Protein AF-A0A9P7XBA6-F1 (afdb_monomer_lite)

Secondary structure (DSSP, 8-state):
----------S--S-----------PBPTT-EEEETT--S-SSBPTT-EEEE-SSEEEEE-GGG-

Sequence (65 aa):
MARLVFKSAAIVAACAFFTGVTTGTPAPAWGQCGGQSWTGPTTCIDYWCCIVQSKQSFGRSPSMC

Structure (mmCIF, N/CA/C/O backbone):
data_AF-A0A9P7XBA6-F1
#
_entry.id   AF-A0A9P7XBA6-F1
#
loop_
_atom_site.group_PDB
_atom_site.id
_atom_site.type_symbol
_atom_site.label_atom_id
_atom_site.label_alt_id
_atom_site.label_comp_id
_atom_site.label_asym_id
_atom_site.label_entity_id
_atom_site.label_seq_id
_atom_site.pdbx_PDB_ins_code
_atom_site.Cartn_x
_atom_site.Cartn_y
_atom_site.Cartn_z
_atom_site.occupancy
_atom_site.B_iso_or_equiv
_atom_site.auth_seq_id
_atom_site.auth_comp_id
_atom_site.auth_asym_id
_atom_site.auth_atom_id
_atom_site.pdbx_PDB_model_num
ATOM 1 N N . MET A 1 1 ? -45.503 -3.938 7.143 1.00 41.53 1 MET A N 1
ATOM 2 C CA . MET A 1 1 ? -45.735 -5.311 7.643 1.00 41.53 1 MET A CA 1
ATOM 3 C C . MET A 1 1 ? -44.378 -5.980 7.871 1.00 41.53 1 MET A C 1
ATOM 5 O O . MET A 1 1 ? -43.855 -6.620 6.971 1.00 41.53 1 MET A O 1
ATOM 9 N N . ALA A 1 2 ? -43.751 -5.739 9.025 1.00 42.72 2 ALA A N 1
ATOM 10 C CA . ALA A 1 2 ? -42.455 -6.319 9.382 1.00 42.72 2 ALA A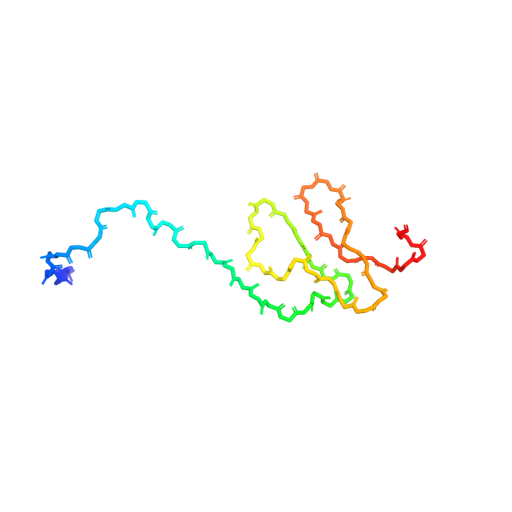 CA 1
ATOM 11 C C . ALA A 1 2 ? -42.635 -7.768 9.872 1.00 42.72 2 ALA A C 1
ATOM 13 O O . ALA A 1 2 ? -43.507 -8.026 10.699 1.00 42.72 2 ALA A O 1
ATOM 14 N N . ARG A 1 3 ? -41.822 -8.708 9.377 1.00 51.19 3 ARG A N 1
ATOM 15 C CA . ARG A 1 3 ? -41.689 -10.076 9.915 1.00 51.19 3 ARG A CA 1
ATOM 16 C C . ARG A 1 3 ? -40.194 -10.338 10.126 1.00 51.19 3 ARG A C 1
ATOM 18 O O . ARG A 1 3 ? -39.456 -10.457 9.161 1.00 51.19 3 ARG A O 1
ATOM 25 N N . LEU A 1 4 ? -39.695 -10.023 11.321 1.00 46.81 4 LEU A N 1
ATOM 26 C CA . LEU A 1 4 ? -39.374 -10.961 12.412 1.00 46.81 4 LEU A CA 1
ATOM 27 C C . LEU A 1 4 ? -38.247 -11.965 12.096 1.00 46.81 4 LEU A C 1
ATOM 29 O O . LEU A 1 4 ? -38.473 -13.049 11.574 1.00 46.81 4 LEU A O 1
ATOM 33 N N . VAL A 1 5 ? -37.031 -11.566 12.474 1.00 55.16 5 VAL A N 1
ATOM 34 C CA . VAL A 1 5 ? -36.131 -12.235 13.437 1.00 55.16 5 VAL A CA 1
ATOM 35 C C . VAL A 1 5 ? -36.450 -13.715 13.767 1.00 55.16 5 VAL A C 1
ATOM 37 O O . VAL A 1 5 ? -37.305 -14.002 14.603 1.00 55.16 5 VAL A O 1
ATOM 40 N N . PHE A 1 6 ? -35.674 -14.641 13.193 1.00 52.72 6 PHE A N 1
ATOM 41 C CA . PHE A 1 6 ? -35.437 -16.012 13.688 1.00 52.72 6 PHE A CA 1
ATOM 42 C C . PHE A 1 6 ? -34.089 -15.978 14.446 1.00 52.72 6 PHE A C 1
ATOM 44 O O . PHE A 1 6 ? -33.067 -15.716 13.830 1.00 52.72 6 PHE A O 1
ATOM 51 N N . LYS A 1 7 ? -33.984 -15.970 15.782 1.00 49.06 7 LYS A N 1
ATOM 52 C CA . LYS A 1 7 ? -34.320 -16.987 16.798 1.00 49.06 7 LYS A CA 1
ATOM 53 C C . LYS A 1 7 ? -33.428 -18.242 16.713 1.00 49.06 7 LYS A C 1
ATOM 55 O O . LYS A 1 7 ? -33.883 -19.298 16.298 1.00 49.06 7 LYS A O 1
ATOM 60 N N . SER A 1 8 ? -32.167 -18.126 17.142 1.00 46.75 8 SER A N 1
ATOM 61 C CA . SER A 1 8 ? -31.348 -19.228 17.686 1.00 46.75 8 SER A CA 1
ATOM 62 C C . SER A 1 8 ? -30.242 -18.641 18.568 1.00 46.75 8 SER A C 1
ATOM 64 O O . SER A 1 8 ? -29.307 -18.012 18.083 1.00 46.75 8 SER A O 1
ATOM 66 N N . ALA A 1 9 ? -30.415 -18.773 19.880 1.00 60.28 9 ALA A N 1
ATOM 67 C CA . ALA A 1 9 ? -29.481 -18.332 20.903 1.00 60.28 9 ALA A CA 1
ATOM 68 C C . ALA A 1 9 ? -28.532 -19.483 21.250 1.00 60.28 9 ALA A C 1
ATOM 70 O O . ALA A 1 9 ? -28.997 -20.469 21.811 1.00 60.28 9 ALA A O 1
ATOM 71 N N . ALA A 1 10 ? -27.244 -19.353 20.927 1.00 52.44 10 ALA A N 1
ATOM 72 C CA . ALA A 1 10 ? -26.126 -19.966 21.653 1.00 52.44 10 ALA A CA 1
ATOM 73 C C . ALA A 1 10 ? -24.794 -19.584 20.979 1.00 52.44 10 ALA A C 1
ATOM 75 O O . ALA A 1 10 ? -24.552 -19.995 19.851 1.00 52.44 10 ALA A O 1
ATOM 76 N N . ILE A 1 11 ? -23.925 -18.883 21.728 1.00 53.19 11 ILE A N 1
ATOM 77 C CA . ILE A 1 11 ? -22.467 -18.762 21.513 1.00 53.19 11 ILE A CA 1
ATOM 78 C C . ILE A 1 11 ? -22.121 -17.877 20.290 1.00 53.19 11 ILE A C 1
ATOM 80 O O . ILE A 1 11 ? -22.263 -18.284 19.151 1.00 53.19 11 ILE A O 1
ATOM 84 N N . VAL A 1 12 ? -21.736 -16.607 20.417 1.00 48.97 12 VAL A N 1
ATOM 85 C CA . VAL A 1 12 ? -20.485 -16.135 21.023 1.00 48.97 12 VAL A CA 1
ATOM 86 C C . VAL A 1 12 ? -20.736 -14.767 21.662 1.00 48.97 12 VAL A C 1
ATOM 88 O O . VAL A 1 12 ? -20.869 -13.744 20.993 1.00 48.97 12 VAL A O 1
ATOM 91 N N . ALA A 1 13 ? -20.779 -14.751 22.989 1.00 61.78 13 ALA A N 1
ATOM 92 C CA . ALA A 1 13 ? -20.461 -13.564 23.755 1.00 61.78 13 ALA A CA 1
ATOM 93 C C . ALA A 1 13 ? -18.943 -13.342 23.664 1.00 61.78 13 ALA A C 1
ATOM 95 O O . ALA A 1 13 ? -18.194 -14.034 24.340 1.00 61.78 13 ALA A O 1
ATOM 96 N N . ALA A 1 14 ? -18.505 -12.440 22.786 1.00 51.81 14 ALA A N 1
ATOM 97 C CA . ALA A 1 14 ? -17.258 -11.672 22.874 1.00 51.81 14 ALA A CA 1
ATOM 98 C C . ALA A 1 14 ? -17.108 -10.867 21.579 1.00 51.81 14 ALA A C 1
ATOM 100 O O . ALA A 1 14 ? -17.053 -11.452 20.504 1.00 51.81 14 ALA A O 1
ATOM 101 N N . CYS A 1 15 ? -17.084 -9.539 21.699 1.00 52.03 15 CYS A N 1
ATOM 102 C CA . CYS A 1 15 ? -16.619 -8.544 20.727 1.00 52.03 15 CYS A CA 1
ATOM 103 C C . CYS A 1 15 ? -16.179 -9.099 19.359 1.00 52.03 15 CYS A C 1
ATOM 105 O O . CYS A 1 15 ? -14.992 -9.266 19.097 1.00 52.03 15 CYS A O 1
ATOM 107 N N . ALA A 1 16 ? -17.141 -9.351 18.479 1.00 61.06 16 ALA A N 1
ATOM 108 C CA . ALA A 1 16 ? -16.890 -9.830 17.128 1.00 61.06 16 ALA A CA 1
ATOM 109 C C . ALA A 1 16 ? -17.400 -8.797 16.116 1.00 61.06 16 ALA A C 1
ATOM 111 O O . ALA A 1 16 ? -18.221 -9.094 15.252 1.00 61.06 16 ALA A O 1
ATOM 112 N N . PHE A 1 17 ? -16.893 -7.564 16.215 1.00 60.75 17 PHE A N 1
ATOM 113 C CA . PHE A 1 17 ? -16.779 -6.709 15.033 1.00 60.75 17 PHE A CA 1
ATOM 114 C C . PHE A 1 17 ? -15.655 -7.318 14.193 1.00 60.75 17 PHE A C 1
ATOM 116 O O . PHE A 1 17 ? -14.503 -6.909 14.317 1.00 60.75 17 PHE A O 1
ATOM 123 N N . PHE A 1 18 ? -15.961 -8.395 13.459 1.00 56.00 18 PHE A N 1
ATOM 124 C CA . PHE A 1 18 ? -14.971 -9.107 12.658 1.00 56.00 18 PHE A CA 1
ATOM 125 C C . PHE A 1 18 ? -14.297 -8.112 11.717 1.00 56.00 18 PHE A C 1
ATOM 127 O O . PHE A 1 18 ? -14.915 -7.520 10.832 1.00 56.00 18 PHE A O 1
ATOM 134 N N . THR A 1 19 ? -13.017 -7.906 11.995 1.00 59.50 19 THR A N 1
ATOM 135 C CA . THR A 1 19 ? -12.070 -7.125 11.227 1.00 59.5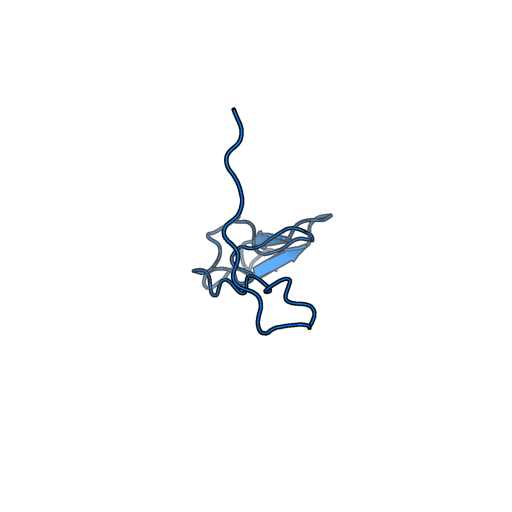0 19 THR A CA 1
ATOM 136 C C . THR A 1 19 ? -12.042 -7.671 9.808 1.00 59.50 19 TH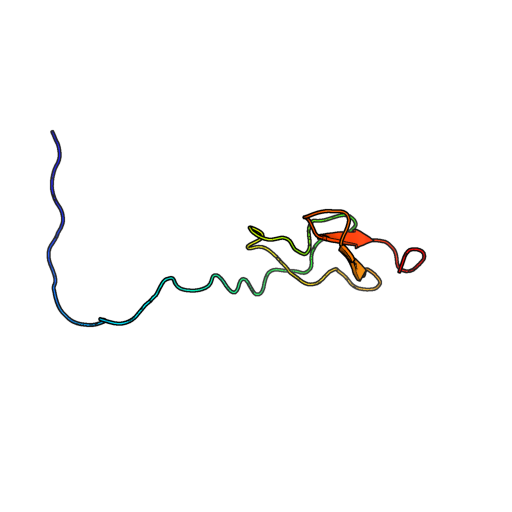R A C 1
ATOM 138 O O . THR A 1 19 ? -11.633 -8.806 9.567 1.00 59.50 19 THR A O 1
ATOM 141 N N . GLY A 1 20 ? -12.491 -6.853 8.856 1.00 58.56 20 GLY A N 1
ATOM 142 C CA . GLY A 1 20 ? -12.286 -7.098 7.436 1.00 58.56 20 GLY A CA 1
ATOM 143 C C . GLY A 1 20 ? -10.798 -7.019 7.114 1.00 58.56 20 GLY A C 1
ATOM 144 O O . GLY A 1 20 ? -10.319 -5.993 6.647 1.00 58.56 20 GLY A O 1
ATOM 145 N N . VAL A 1 21 ? -10.051 -8.090 7.378 1.00 61.75 21 VAL A N 1
ATOM 146 C CA . VAL A 1 21 ? -8.756 -8.307 6.736 1.00 61.75 21 VAL A CA 1
ATOM 147 C C . VAL A 1 21 ? -9.068 -8.802 5.332 1.00 61.75 21 VAL A C 1
ATOM 149 O O . VAL A 1 21 ? -9.184 -9.997 5.075 1.00 61.75 21 VAL A O 1
ATOM 152 N N . THR A 1 22 ? -9.258 -7.864 4.407 1.00 57.84 22 THR A N 1
ATOM 153 C CA . THR A 1 22 ? -9.139 -8.178 2.990 1.00 57.84 22 THR A CA 1
ATOM 154 C C . THR A 1 22 ? -7.652 -8.312 2.703 1.00 57.84 22 THR A C 1
ATOM 156 O O . THR A 1 22 ? -6.940 -7.311 2.607 1.00 57.84 22 THR A O 1
ATOM 159 N N . THR A 1 23 ? -7.161 -9.536 2.528 1.00 57.75 23 THR A N 1
ATOM 160 C CA . THR A 1 23 ? -5.954 -9.776 1.725 1.00 57.75 23 THR A CA 1
ATOM 161 C C . THR A 1 23 ? -6.310 -9.463 0.268 1.00 57.75 23 THR A C 1
ATOM 163 O O . THR A 1 23 ? -6.493 -10.356 -0.555 1.00 57.75 23 THR A O 1
ATOM 166 N N . GLY A 1 24 ? -6.579 -8.186 -0.005 1.00 64.88 24 GLY A N 1
ATOM 167 C CA . GLY A 1 24 ? -6.965 -7.680 -1.309 1.00 64.88 24 GLY A CA 1
ATOM 168 C C . GLY A 1 24 ? -5.740 -7.587 -2.201 1.00 64.88 24 GLY A C 1
ATOM 169 O O . GLY A 1 24 ? -4.649 -7.268 -1.727 1.00 64.88 24 GLY A O 1
ATOM 170 N N . THR A 1 25 ? -5.936 -7.862 -3.488 1.00 85.31 25 THR A N 1
ATOM 171 C CA . THR A 1 25 ? -4.975 -7.569 -4.555 1.00 85.31 25 THR A CA 1
ATOM 172 C C . THR A 1 25 ? -4.335 -6.199 -4.327 1.00 85.31 25 THR A C 1
ATOM 174 O O . THR A 1 25 ? -5.074 -5.274 -3.980 1.00 85.31 25 THR A O 1
ATOM 177 N N . PRO A 1 26 ? -3.011 -6.043 -4.522 1.00 88.62 26 PRO A N 1
ATOM 178 C CA . PRO A 1 26 ? -2.340 -4.773 -4.284 1.00 88.62 26 PRO A CA 1
ATOM 179 C C . PRO A 1 26 ? -3.060 -3.608 -4.966 1.00 88.62 26 PRO A C 1
ATOM 181 O O . PRO A 1 26 ? -3.575 -3.743 -6.080 1.00 88.62 26 PRO A O 1
ATOM 184 N N . ALA A 1 27 ? -3.095 -2.462 -4.289 1.00 89.06 27 ALA A N 1
ATOM 185 C CA . ALA A 1 27 ? -3.689 -1.250 -4.818 1.00 89.06 27 ALA A CA 1
ATOM 186 C C . ALA A 1 27 ? -3.015 -0.888 -6.154 1.00 89.06 27 ALA A C 1
ATOM 188 O O . ALA A 1 27 ? -1.780 -0.914 -6.239 1.00 89.06 27 ALA A O 1
ATOM 189 N N . PRO A 1 28 ? -3.798 -0.543 -7.192 1.00 88.88 28 PRO A N 1
ATOM 190 C CA . PRO A 1 28 ? -3.247 -0.115 -8.470 1.00 88.88 28 PRO A CA 1
ATOM 191 C C . PRO A 1 28 ? -2.455 1.190 -8.314 1.00 88.88 28 PRO A C 1
ATOM 193 O O . PRO A 1 28 ? -2.555 1.880 -7.297 1.00 88.88 28 PRO A O 1
ATOM 196 N N . ALA A 1 29 ? -1.697 1.556 -9.347 1.00 88.94 29 ALA A N 1
ATOM 197 C CA . ALA A 1 29 ? -1.032 2.853 -9.445 1.00 88.94 29 ALA A CA 1
ATOM 198 C C . ALA A 1 29 ? -1.996 4.002 -9.094 1.00 88.94 29 ALA A C 1
ATOM 200 O O . ALA A 1 29 ? -3.101 4.063 -9.634 1.00 88.94 29 ALA A O 1
ATOM 201 N N . TRP A 1 30 ? -1.589 4.898 -8.187 1.00 88.75 30 TRP A N 1
ATOM 202 C CA . TRP A 1 30 ? -2.412 6.005 -7.664 1.00 88.75 30 TRP A CA 1
ATOM 203 C C . TRP A 1 30 ? -3.690 5.590 -6.917 1.00 88.75 30 TRP A C 1
ATOM 205 O O . TRP A 1 30 ? -4.481 6.444 -6.517 1.00 88.75 30 TRP A O 1
ATOM 215 N N . GLY A 1 31 ? -3.892 4.291 -6.694 1.00 89.88 31 GLY A N 1
ATOM 216 C CA . GLY A 1 31 ? -5.013 3.749 -5.944 1.00 89.88 31 GLY A CA 1
ATOM 217 C C . GLY A 1 31 ? -4.906 4.037 -4.450 1.00 89.88 31 GLY A C 1
ATOM 218 O O . GLY A 1 31 ? -3.827 4.300 -3.914 1.00 89.88 31 GLY A O 1
ATOM 219 N N . GLN A 1 32 ? -6.043 3.977 -3.759 1.00 90.88 32 GLN A N 1
ATOM 220 C CA . GLN A 1 32 ? -6.060 4.082 -2.306 1.00 90.88 32 GLN A CA 1
ATOM 221 C C . GLN A 1 32 ? -5.451 2.815 -1.693 1.00 90.88 32 GLN A C 1
ATOM 223 O O . GLN A 1 32 ? -5.808 1.699 -2.059 1.00 90.88 32 GLN A O 1
ATOM 228 N N . CYS A 1 33 ? -4.521 3.012 -0.766 1.00 91.88 33 CYS A N 1
ATOM 229 C CA . CYS A 1 33 ? -3.783 1.956 -0.079 1.00 91.88 33 CYS A CA 1
ATOM 230 C C . CYS A 1 33 ? -3.880 2.089 1.451 1.00 91.88 33 CYS A C 1
ATOM 232 O O . CYS A 1 33 ? -3.157 1.438 2.195 1.00 91.88 33 CYS A O 1
ATOM 234 N N . GLY A 1 34 ? -4.743 2.974 1.958 1.00 89.81 34 GLY A N 1
ATOM 235 C CA . GLY A 1 34 ? -4.903 3.182 3.395 1.00 89.81 34 GLY A CA 1
ATOM 236 C C . GLY A 1 34 ? -5.813 4.352 3.760 1.00 89.81 34 GLY A C 1
ATOM 237 O O . GLY A 1 34 ? -6.210 5.168 2.922 1.00 89.81 34 GLY A O 1
ATOM 238 N N . GLY A 1 35 ? -6.163 4.428 5.043 1.00 89.88 35 GLY A N 1
ATOM 239 C CA . GLY A 1 35 ? -7.002 5.480 5.618 1.00 89.88 35 GLY A CA 1
ATOM 240 C C . GLY A 1 35 ? -7.862 4.968 6.774 1.00 89.88 35 GLY A C 1
ATOM 241 O O . GLY A 1 35 ? -8.068 3.769 6.923 1.00 89.88 35 GLY A O 1
ATOM 242 N N . GLN A 1 36 ? -8.395 5.885 7.581 1.00 85.44 36 GLN A N 1
ATOM 243 C CA . GLN A 1 36 ? -9.116 5.562 8.825 1.00 85.44 36 GLN A CA 1
ATOM 244 C C . GLN A 1 36 ? -10.399 4.730 8.624 1.00 85.44 36 GLN A C 1
ATOM 246 O O . GLN A 1 36 ? -10.844 4.053 9.545 1.00 85.44 36 GLN A O 1
ATOM 251 N N . SER A 1 37 ? -10.978 4.751 7.423 1.00 83.50 37 SER A N 1
ATOM 252 C CA . SER A 1 37 ? -12.141 3.932 7.042 1.00 83.50 37 SER A CA 1
ATOM 253 C C . SER A 1 37 ? -11.858 3.047 5.825 1.00 83.50 37 SER A C 1
ATOM 255 O O . SER A 1 37 ? -12.783 2.579 5.166 1.00 83.50 37 SER A O 1
ATOM 257 N N . TRP A 1 38 ? -10.580 2.840 5.491 1.00 84.62 38 TRP A N 1
ATOM 258 C CA . TRP A 1 38 ? -10.186 2.007 4.362 1.00 84.62 38 TRP A CA 1
ATOM 259 C C . TRP A 1 38 ? -10.228 0.529 4.748 1.00 84.62 38 TRP A C 1
ATOM 261 O O . TRP A 1 38 ? -9.575 0.106 5.695 1.00 84.62 38 TRP A O 1
ATOM 271 N N . THR A 1 39 ? -11.001 -0.244 3.994 1.00 86.00 39 THR A N 1
ATOM 272 C CA . THR A 1 39 ? -11.175 -1.701 4.146 1.00 86.00 39 THR A CA 1
ATOM 273 C C . THR A 1 39 ? -10.676 -2.462 2.918 1.00 86.00 39 THR A C 1
ATOM 275 O O . THR A 1 39 ? -11.031 -3.617 2.72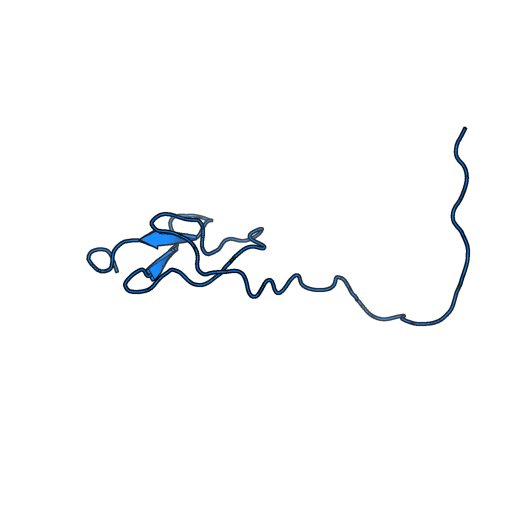5 1.00 86.00 39 THR A O 1
ATOM 278 N N . GLY A 1 40 ? -9.895 -1.798 2.061 1.00 84.94 40 GLY A N 1
ATOM 279 C CA . GLY A 1 40 ? -9.301 -2.383 0.864 1.00 84.94 40 GLY A CA 1
ATOM 280 C C . GLY A 1 40 ? -7.820 -2.735 1.051 1.00 84.94 40 GLY A C 1
ATOM 281 O O . GLY A 1 40 ? -7.326 -2.791 2.180 1.00 84.94 40 GLY A O 1
ATOM 282 N N . PRO A 1 41 ? -7.079 -2.954 -0.048 1.00 88.31 41 PRO A N 1
ATOM 283 C CA . PRO A 1 41 ? -5.667 -3.323 0.011 1.00 88.31 41 PRO A CA 1
ATOM 284 C C . PRO A 1 41 ? -4.815 -2.260 0.699 1.00 88.31 41 PRO A C 1
ATOM 286 O O . PRO A 1 41 ? -4.946 -1.072 0.414 1.00 88.31 41 PRO A O 1
ATOM 289 N N . THR A 1 42 ? -3.930 -2.688 1.595 1.00 89.19 42 THR A N 1
ATOM 290 C CA . THR A 1 42 ? -2.984 -1.803 2.296 1.00 89.19 42 THR A CA 1
ATOM 291 C C . THR A 1 42 ? -1.593 -1.779 1.664 1.00 89.19 42 THR A C 1
ATOM 293 O O . THR A 1 42 ? -0.734 -0.987 2.046 1.00 89.19 42 THR A O 1
ATOM 296 N N . THR A 1 43 ? -1.373 -2.638 0.671 1.00 88.25 43 THR A N 1
ATOM 297 C CA . THR A 1 43 ? -0.148 -2.735 -0.119 1.00 88.25 43 THR A CA 1
ATOM 298 C C . THR A 1 43 ? -0.381 -2.159 -1.510 1.00 88.25 43 THR A C 1
ATOM 300 O O . THR A 1 43 ? -1.492 -2.218 -2.033 1.00 88.25 43 THR A O 1
ATOM 303 N N . CYS A 1 44 ? 0.658 -1.580 -2.109 1.00 91.06 44 CYS A N 1
ATOM 304 C CA . CYS A 1 44 ? 0.640 -1.151 -3.508 1.00 91.06 44 CYS A CA 1
ATOM 305 C C . CYS A 1 44 ? 1.314 -2.211 -4.387 1.00 91.06 44 CYS A C 1
ATOM 307 O O . CYS A 1 44 ? 2.052 -3.055 -3.879 1.00 91.06 44 CYS A O 1
ATOM 309 N N . ILE A 1 45 ? 1.038 -2.171 -5.690 1.00 90.81 45 ILE A N 1
ATOM 310 C CA . ILE A 1 45 ? 1.760 -2.958 -6.704 1.00 90.81 45 ILE A CA 1
ATOM 311 C C . ILE A 1 45 ? 3.285 -2.737 -6.641 1.00 90.81 45 ILE A C 1
ATOM 313 O O . ILE A 1 45 ? 3.759 -1.760 -6.060 1.00 90.81 45 ILE A O 1
ATOM 317 N N . ASP A 1 46 ? 4.057 -3.637 -7.253 1.00 89.81 46 ASP A N 1
ATOM 318 C CA . ASP A 1 46 ? 5.521 -3.539 -7.282 1.00 89.81 46 ASP A CA 1
ATOM 319 C C . ASP A 1 46 ? 5.996 -2.191 -7.827 1.00 89.81 46 ASP A C 1
ATOM 321 O O . ASP A 1 46 ? 5.426 -1.653 -8.778 1.00 89.81 46 ASP A O 1
ATOM 325 N N . TYR A 1 47 ? 7.066 -1.658 -7.229 1.00 88.06 47 TYR A N 1
ATOM 326 C CA . TYR A 1 47 ? 7.574 -0.313 -7.509 1.00 88.06 47 TYR A CA 1
ATOM 327 C C . TYR A 1 47 ? 6.538 0.788 -7.242 1.00 88.06 47 TYR A C 1
ATOM 329 O O . TYR A 1 47 ? 6.509 1.794 -7.939 1.00 88.06 47 TYR A O 1
ATOM 337 N N . TRP A 1 48 ? 5.674 0.620 -6.245 1.00 90.81 48 TRP A N 1
ATOM 338 C CA . TRP A 1 48 ? 4.828 1.688 -5.720 1.00 90.81 48 TRP A CA 1
ATOM 339 C C . TRP A 1 48 ? 4.857 1.653 -4.204 1.00 90.81 48 TRP A C 1
ATOM 341 O O . TRP A 1 48 ? 4.894 0.584 -3.596 1.00 90.81 48 TRP A O 1
ATOM 351 N N . CYS A 1 49 ? 4.801 2.824 -3.579 1.00 89.12 49 CYS A N 1
ATOM 352 C CA . CYS A 1 49 ? 4.735 2.909 -2.126 1.00 89.12 49 CYS A CA 1
ATOM 353 C C . CYS A 1 49 ? 3.516 3.694 -1.686 1.00 89.12 49 CYS A C 1
ATOM 355 O O . CYS A 1 49 ? 3.078 4.659 -2.318 1.00 89.12 49 CYS A O 1
ATOM 357 N N . CYS A 1 50 ? 2.956 3.227 -0.579 1.00 90.88 50 CYS A N 1
ATOM 358 C CA . CYS A 1 50 ? 1.791 3.824 0.025 1.00 90.88 50 CYS A CA 1
ATOM 359 C C . CYS A 1 50 ? 2.225 5.027 0.858 1.00 90.88 50 CYS A C 1
ATOM 361 O O . CYS A 1 50 ? 2.917 4.856 1.861 1.00 90.88 50 CYS A O 1
ATOM 363 N N . ILE A 1 51 ? 1.817 6.233 0.463 1.00 89.56 51 ILE A N 1
ATOM 364 C CA . ILE A 1 51 ? 2.144 7.448 1.211 1.00 89.56 51 ILE A CA 1
ATOM 365 C C . ILE A 1 51 ? 0.890 8.119 1.758 1.00 89.56 51 ILE A C 1
ATOM 367 O O . ILE A 1 51 ? -0.154 8.190 1.105 1.00 89.56 51 ILE A O 1
ATOM 371 N N . VAL A 1 52 ? 1.007 8.643 2.975 1.00 89.62 52 VAL A N 1
ATOM 372 C CA . VAL A 1 52 ? -0.053 9.415 3.624 1.00 89.62 52 VAL A CA 1
ATOM 373 C C . VAL A 1 52 ? -0.046 10.823 3.044 1.00 89.62 52 VAL A C 1
ATOM 375 O O . VAL A 1 52 ? 1.011 11.429 2.892 1.00 89.62 52 VAL A O 1
ATOM 378 N N . GLN A 1 53 ? -1.216 11.346 2.686 1.00 83.00 53 GLN A N 1
ATOM 379 C CA . GLN A 1 53 ? -1.328 12.699 2.127 1.00 83.00 53 GLN A CA 1
ATOM 380 C C . GLN A 1 53 ? -1.994 13.687 3.085 1.00 83.00 53 GLN A C 1
ATOM 382 O O . GLN A 1 53 ? -1.590 14.840 3.158 1.00 83.00 53 GLN A O 1
ATOM 387 N N . SER A 1 54 ? -2.997 13.258 3.846 1.00 78.44 54 SER A N 1
ATOM 388 C CA . SER A 1 54 ? -3.696 14.141 4.794 1.00 78.44 54 SER A CA 1
ATOM 389 C C . SER A 1 54 ? -4.510 13.344 5.810 1.00 78.44 54 SER A C 1
ATOM 391 O O . SER A 1 54 ? -4.276 13.428 7.009 1.00 78.44 54 SER A O 1
ATOM 393 N N . LYS A 1 55 ? -5.439 12.516 5.327 1.00 79.31 55 LYS A N 1
ATOM 394 C CA . LYS A 1 55 ? -6.178 11.510 6.122 1.00 79.31 55 LYS A CA 1
ATOM 395 C C . LYS A 1 55 ? -6.300 10.153 5.427 1.00 79.31 55 LYS A C 1
ATOM 397 O O . LYS A 1 55 ? -6.828 9.197 5.993 1.00 79.31 55 LYS A O 1
ATOM 402 N N . GLN A 1 56 ? -5.840 10.097 4.185 1.00 85.44 56 GLN A N 1
ATOM 403 C CA . GLN A 1 56 ? -5.938 8.958 3.286 1.00 85.44 56 GLN A CA 1
ATOM 404 C C . GLN A 1 56 ? -4.546 8.658 2.736 1.00 85.44 56 GLN A C 1
ATOM 406 O O . GLN A 1 56 ? -3.728 9.575 2.570 1.00 85.44 56 GLN A O 1
ATOM 411 N N . SER A 1 57 ? -4.297 7.380 2.475 1.00 89.69 57 SER A N 1
ATOM 412 C CA . SER A 1 57 ? -3.043 6.904 1.907 1.00 89.69 57 SER A CA 1
ATOM 413 C C . SER A 1 57 ? -3.277 6.468 0.467 1.00 89.69 57 SER A C 1
ATOM 415 O O . SER A 1 57 ? -4.183 5.675 0.202 1.00 89.69 57 SER A O 1
ATOM 417 N N . PHE A 1 58 ? -2.463 6.982 -0.451 1.00 90.25 58 PHE A N 1
ATOM 418 C CA . PHE A 1 58 ? -2.526 6.672 -1.879 1.00 90.25 58 PHE A CA 1
ATOM 419 C C . PHE A 1 58 ? -1.178 6.132 -2.357 1.00 90.25 58 PHE A C 1
ATOM 421 O O . PHE A 1 58 ? -0.128 6.527 -1.842 1.00 90.25 58 PHE A O 1
ATOM 428 N N . GLY A 1 59 ? -1.203 5.231 -3.338 1.00 90.12 59 GLY A N 1
ATOM 429 C CA . GLY A 1 59 ? 0.006 4.716 -3.970 1.00 90.12 59 GLY A CA 1
ATOM 430 C C . GLY A 1 59 ? 0.682 5.799 -4.806 1.00 90.12 59 GLY A C 1
ATOM 431 O O . GLY A 1 59 ? 0.032 6.434 -5.632 1.00 90.12 59 GLY A O 1
ATOM 432 N N . ARG A 1 60 ? 1.990 6.000 -4.639 1.00 88.69 60 ARG A N 1
ATOM 433 C CA . ARG A 1 60 ? 2.806 6.849 -5.520 1.00 88.69 60 ARG A CA 1
ATOM 434 C C . ARG A 1 60 ? 3.963 6.080 -6.154 1.00 88.69 60 ARG A C 1
ATOM 436 O O . ARG A 1 60 ? 4.388 5.043 -5.649 1.00 88.69 60 ARG A O 1
ATOM 443 N N . SER A 1 61 ? 4.443 6.629 -7.271 1.00 86.44 61 SER A N 1
ATOM 444 C CA . SER A 1 61 ? 5.647 6.191 -7.987 1.00 86.44 61 SER A CA 1
ATOM 445 C C . SER A 1 61 ? 6.879 6.203 -7.063 1.00 86.44 61 SER A C 1
ATOM 447 O O . SER A 1 61 ? 6.961 7.101 -6.221 1.00 86.44 61 SER A O 1
ATOM 449 N N . PRO A 1 62 ? 7.875 5.309 -7.250 1.00 79.12 62 PRO A N 1
ATOM 450 C CA . PRO A 1 62 ? 9.061 5.209 -6.393 1.00 79.12 62 PRO A CA 1
ATOM 451 C C . PRO A 1 62 ? 9.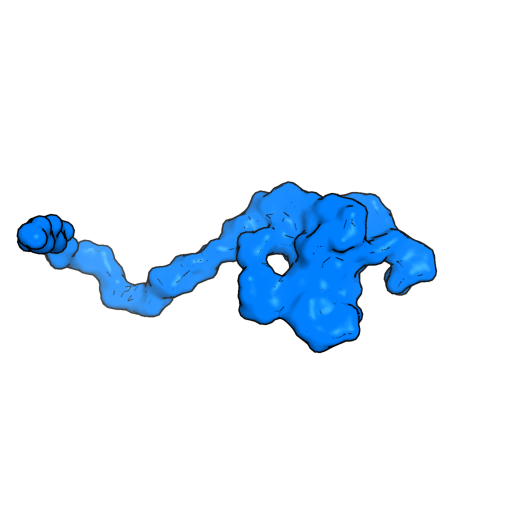887 6.482 -6.341 1.00 79.12 62 PRO A C 1
ATOM 453 O O . PRO A 1 62 ? 10.607 6.690 -5.388 1.00 79.12 62 PRO A O 1
ATOM 456 N N . SER A 1 63 ? 9.811 7.325 -7.370 1.00 78.62 63 SER A N 1
ATOM 457 C CA . SER A 1 63 ? 10.498 8.620 -7.412 1.00 78.62 63 SER A CA 1
ATOM 458 C C . SER A 1 63 ? 9.936 9.648 -6.423 1.00 78.62 63 SER A C 1
ATOM 460 O O . SER A 1 63 ? 10.519 10.713 -6.240 1.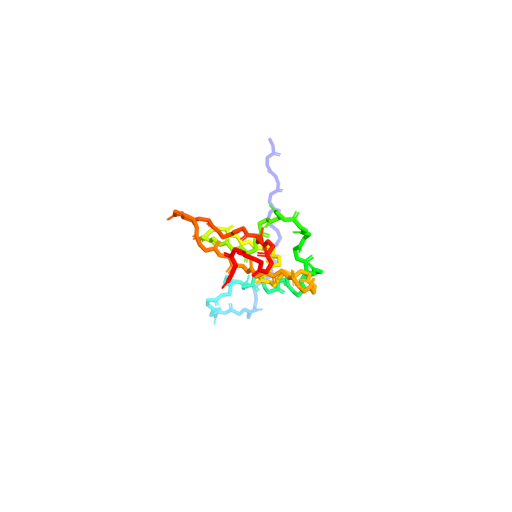00 78.62 63 SER A O 1
ATOM 462 N N . MET A 1 64 ? 8.763 9.368 -5.856 1.00 68.38 64 MET A N 1
ATOM 463 C CA . MET A 1 64 ? 8.061 10.182 -4.862 1.00 68.38 64 MET A CA 1
ATOM 464 C C . MET A 1 64 ? 7.909 9.436 -3.527 1.00 68.38 64 MET A C 1
ATOM 466 O O . MET A 1 64 ? 7.194 9.918 -2.642 1.00 68.38 64 MET A O 1
ATOM 470 N N . CYS A 1 65 ? 8.557 8.274 -3.427 1.00 67.88 65 CYS A N 1
ATOM 471 C CA . CYS A 1 65 ? 8.953 7.621 -2.194 1.00 67.88 65 CYS A CA 1
ATOM 472 C C . CYS A 1 65 ? 10.464 7.858 -1.991 1.00 67.88 65 CYS A C 1
ATOM 474 O O . CYS A 1 65 ? 10.904 7.663 -0.846 1.00 67.88 65 CYS A O 1
#

pLDDT: mean 74.64, std 16.55, range [41.53, 91.88]

Foldseek 3Di:
DDDDDDDDDDDDPDDPPPQLPPPADAAEEFGWQDFPPDSHHVHHPPQWDWDDDDGTTTIYGVVVD

Radius of gyration: 18.73 Å; chains: 1; bounding box: 56×34×33 Å